Protein AF-A0A1Y2J671-F1 (afdb_monomer_lite)

Organism: Trametes coccinea (strain BRFM310) (NCBI:txid1353009)

Secondary structure (DSSP, 8-state):
------------------PPPHHHHHHHHHHHHHHHHHHHHHHHHHHHHHHHHHHHHHHHHHHHHHHHHHHHHHH---HHHHHHHHHHTTSS-HHHHHHHHHHHHHHHHHHHHHHHT-----

Sequence (122 aa):
MARSEGSRHRSHRYALEGRWTQEQLALVSVLIKEKKLLRQAVRRCEEAETRIEKIRNEPFARKRLGELTREIEREGMQPRHVRELREILEDFPEEEAAPLRRKLKAYETRRLLQLGWKRPCQ

pLDDT: mean 81.34, std 18.42, range [39.31, 96.19]

Radius of gyration: 31.56 Å; chains: 1; bounding box: 62×26×100 Å

Foldseek 3Di:
DDDDDDDDPVDPDDPPPPPDDPVRVVVVVVVVVVVVVVVVVVVVVVVVVLVVVLVVCLVVLVVVVVVLVVVCVVVNDDPVSLVSLVVSLVSDDCVVSVVVVVVSVVVVVVVVVVVVVPPPPD

Structure (mmCIF, N/CA/C/O backbone):
data_AF-A0A1Y2J671-F1
#
_entry.id   AF-A0A1Y2J671-F1
#
loop_
_atom_site.group_PDB
_atom_site.id
_atom_site.type_symbol
_atom_site.label_atom_id
_atom_site.label_alt_id
_atom_site.label_comp_id
_atom_site.label_asym_id
_atom_site.label_entity_id
_atom_site.label_seq_id
_atom_site.pdbx_PDB_ins_code
_atom_site.Cartn_x
_atom_site.Cartn_y
_atom_site.Cartn_z
_atom_site.occupancy
_atom_site.B_iso_or_equiv
_atom_site.auth_seq_id
_atom_site.auth_comp_id
_atom_site.auth_asym_id
_atom_site.auth_atom_id
_atom_site.pdbx_PDB_model_num
ATOM 1 N N . MET A 1 1 ? -27.714 -16.896 -75.888 1.00 40.44 1 MET A N 1
ATOM 2 C CA . MET A 1 1 ? -26.383 -17.474 -75.598 1.00 40.44 1 MET A CA 1
ATOM 3 C C . MET A 1 1 ? -25.789 -16.743 -74.405 1.00 40.44 1 MET A C 1
ATOM 5 O O . MET A 1 1 ? -25.961 -15.537 -74.306 1.00 40.44 1 MET A O 1
ATOM 9 N N . ALA A 1 2 ? -25.213 -17.497 -73.473 1.00 42.78 2 ALA A N 1
ATOM 10 C CA . ALA A 1 2 ? -24.761 -17.057 -72.156 1.00 42.78 2 ALA A CA 1
ATOM 11 C C . ALA A 1 2 ? -23.375 -16.387 -72.163 1.00 42.78 2 ALA A C 1
ATOM 13 O O . ALA A 1 2 ? -22.549 -16.752 -72.999 1.00 42.78 2 ALA A O 1
ATOM 14 N N . ARG A 1 3 ? -23.135 -15.517 -71.161 1.00 39.31 3 ARG A N 1
ATOM 15 C CA . ARG A 1 3 ? -21.952 -15.381 -70.258 1.00 39.31 3 ARG A CA 1
ATOM 16 C C . ARG A 1 3 ? -21.866 -13.923 -69.759 1.00 39.31 3 ARG A C 1
ATOM 18 O O . ARG A 1 3 ? -21.905 -13.010 -70.573 1.00 39.31 3 ARG A O 1
ATOM 25 N N . SER A 1 4 ? -22.046 -13.680 -68.45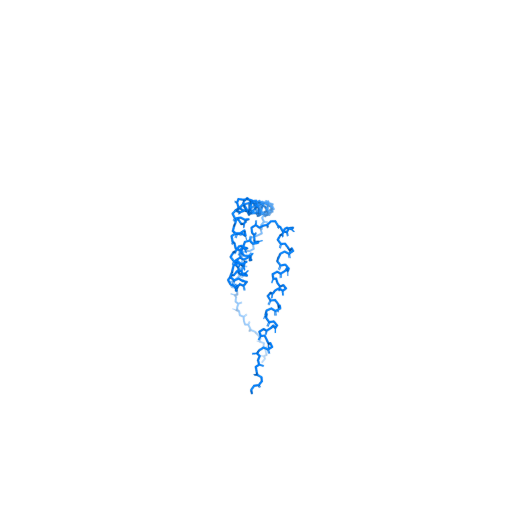1 1.00 41.06 4 SER A N 1
ATOM 26 C CA . SER A 1 4 ? -20.976 -13.582 -67.421 1.00 41.06 4 SER A CA 1
ATOM 27 C C . SER A 1 4 ? -20.026 -12.415 -67.725 1.00 41.06 4 SER A C 1
ATOM 29 O O . SER A 1 4 ? -19.541 -12.319 -68.839 1.00 41.06 4 SER A O 1
ATOM 31 N N . GLU A 1 5 ? -19.667 -11.472 -66.862 1.00 43.12 5 GLU A N 1
ATOM 32 C CA . GLU A 1 5 ? -19.616 -11.323 -65.406 1.00 43.12 5 GLU A CA 1
ATOM 33 C C . GLU A 1 5 ? -19.407 -9.805 -65.182 1.00 43.12 5 GLU A C 1
ATOM 35 O O . GLU A 1 5 ? -18.827 -9.112 -66.014 1.00 43.12 5 GLU A O 1
ATOM 40 N N . GLY A 1 6 ? -19.962 -9.184 -64.148 1.00 40.75 6 GLY A N 1
ATOM 41 C CA . GLY A 1 6 ? -19.327 -9.234 -62.838 1.00 40.75 6 GLY A CA 1
ATOM 42 C C . GLY A 1 6 ? -18.201 -8.198 -62.723 1.00 40.75 6 GLY A C 1
ATOM 43 O O . GLY A 1 6 ? -17.102 -8.388 -63.221 1.00 40.75 6 GLY A O 1
ATOM 44 N N . SER A 1 7 ? -18.508 -7.120 -61.999 1.00 50.03 7 SER A N 1
ATOM 45 C CA . SER A 1 7 ? -17.601 -6.390 -61.109 1.00 50.03 7 SER A CA 1
ATOM 46 C C . SER A 1 7 ? -16.227 -5.961 -61.647 1.00 50.03 7 SER A C 1
ATOM 48 O O . SER A 1 7 ? -15.258 -6.714 -61.675 1.00 50.03 7 SER A O 1
ATOM 50 N N . ARG A 1 8 ? -16.079 -4.654 -61.882 1.00 47.16 8 ARG A N 1
ATOM 51 C CA . ARG A 1 8 ? -14.790 -3.979 -61.685 1.00 47.16 8 ARG A CA 1
ATOM 52 C C . ARG A 1 8 ? -14.920 -2.969 -60.554 1.00 47.16 8 ARG A C 1
ATOM 54 O O . ARG A 1 8 ? -14.791 -1.767 -60.754 1.00 47.16 8 ARG A O 1
ATOM 61 N N . HIS A 1 9 ? -15.121 -3.493 -59.345 1.00 47.44 9 HIS A N 1
ATOM 62 C CA . HIS A 1 9 ? -14.475 -2.923 -58.165 1.00 47.44 9 HIS A CA 1
ATOM 63 C C . HIS A 1 9 ? -12.963 -2.952 -58.411 1.00 47.44 9 HIS A C 1
ATOM 65 O O . HIS A 1 9 ? -12.281 -3.918 -58.074 1.00 47.44 9 HIS A O 1
ATOM 71 N N . ARG A 1 10 ? -12.426 -1.920 -59.068 1.00 46.59 10 ARG A N 1
ATOM 72 C CA . ARG A 1 10 ? -10.980 -1.736 -59.116 1.00 46.59 10 ARG A CA 1
ATOM 73 C C . ARG A 1 10 ? -10.586 -1.003 -57.843 1.00 46.59 10 ARG A C 1
ATOM 75 O O . ARG A 1 10 ? -10.582 0.220 -57.769 1.00 46.59 10 ARG A O 1
ATOM 82 N N . SER A 1 11 ? -10.353 -1.815 -56.821 1.00 45.00 11 SER A N 1
ATOM 83 C CA . SER A 1 11 ? -9.775 -1.469 -55.533 1.00 45.00 11 SER A CA 1
ATOM 84 C C . SER A 1 11 ? -8.499 -0.644 -55.717 1.00 45.00 11 SER A C 1
ATOM 86 O O . SER A 1 11 ? -7.411 -1.188 -55.866 1.00 45.00 11 SER A O 1
ATOM 88 N N . HIS A 1 12 ? -8.610 0.682 -55.671 1.00 46.88 12 HIS A N 1
ATOM 89 C CA . HIS A 1 12 ? -7.481 1.551 -55.348 1.00 46.88 12 HIS A CA 1
ATOM 90 C C . HIS A 1 12 ? -7.245 1.491 -53.843 1.00 46.88 12 HIS A C 1
ATOM 92 O O . HIS A 1 12 ? -7.595 2.406 -53.102 1.00 46.88 12 HIS A O 1
ATOM 98 N N . ARG A 1 13 ? -6.702 0.374 -53.364 1.00 48.56 13 ARG A N 1
ATOM 99 C CA . ARG A 1 13 ? -6.275 0.251 -51.975 1.00 48.56 13 ARG A CA 1
ATOM 100 C C . ARG A 1 13 ? -4.981 -0.557 -51.913 1.00 48.56 13 ARG A C 1
ATOM 102 O O . ARG A 1 13 ? -4.989 -1.767 -52.083 1.00 48.56 13 ARG A O 1
ATOM 109 N N . TYR A 1 14 ? -3.912 0.190 -51.636 1.00 49.00 14 TYR A N 1
ATOM 110 C CA . TYR A 1 14 ? -2.610 -0.237 -51.116 1.00 49.00 14 TYR A CA 1
ATOM 111 C C . TYR A 1 14 ? -1.627 -0.876 -52.105 1.00 49.00 14 TYR A C 1
ATOM 113 O O . TYR A 1 14 ? -1.308 -2.053 -52.021 1.00 49.00 14 TYR A O 1
ATOM 121 N N . ALA A 1 15 ? -1.024 -0.039 -52.950 1.00 46.56 15 ALA A N 1
ATOM 122 C CA . ALA A 1 15 ? 0.355 -0.252 -53.388 1.00 46.56 15 ALA A CA 1
ATOM 123 C C . ALA A 1 15 ? 1.283 0.623 -52.526 1.00 46.56 15 ALA A C 1
ATOM 125 O O . ALA A 1 15 ? 1.789 1.650 -52.962 1.00 46.56 15 ALA A O 1
ATOM 126 N N . LEU A 1 16 ? 1.445 0.239 -51.261 1.00 50.06 16 LEU A N 1
ATOM 127 C CA . LEU A 1 16 ? 2.573 0.652 -50.423 1.00 50.06 16 LEU A CA 1
ATOM 128 C C . LEU A 1 16 ? 3.207 -0.622 -49.855 1.00 50.06 16 LEU A C 1
ATOM 130 O O . LEU A 1 16 ? 3.341 -0.793 -48.649 1.00 50.06 16 LEU A O 1
ATOM 134 N N . GLU A 1 17 ? 3.595 -1.541 -50.739 1.00 52.22 17 GLU A N 1
ATOM 135 C CA . GLU A 1 17 ? 4.575 -2.573 -50.399 1.00 52.22 17 GLU A CA 1
ATOM 136 C C . GLU A 1 17 ? 5.975 -1.944 -50.411 1.00 52.22 17 GLU A C 1
ATOM 138 O O . GLU A 1 17 ? 6.817 -2.220 -51.261 1.00 52.22 17 GLU A O 1
ATOM 143 N N . GLY A 1 18 ? 6.222 -1.043 -49.460 1.00 58.56 18 GLY A N 1
ATOM 144 C CA . GLY A 1 18 ? 7.578 -0.641 -49.114 1.00 58.56 18 GLY A CA 1
ATOM 145 C C . GLY A 1 18 ? 8.211 -1.780 -48.327 1.00 58.56 18 GLY A C 1
ATOM 146 O O . GLY A 1 18 ? 7.968 -1.901 -47.128 1.00 58.56 18 GLY A O 1
ATOM 147 N N . ARG A 1 19 ? 8.979 -2.652 -48.991 1.00 76.38 19 ARG A N 1
ATOM 148 C CA . ARG A 1 19 ? 9.801 -3.642 -48.283 1.00 76.38 19 ARG A CA 1
ATOM 149 C C . ARG A 1 19 ? 10.828 -2.891 -47.450 1.00 76.38 19 ARG A C 1
ATOM 151 O O . ARG A 1 19 ? 11.601 -2.100 -47.981 1.00 76.38 19 ARG A O 1
ATOM 158 N N . TRP A 1 20 ? 10.816 -3.141 -46.150 1.00 82.38 20 TRP A N 1
ATOM 159 C CA . TRP A 1 20 ? 11.794 -2.565 -45.242 1.00 82.38 20 TRP A CA 1
ATOM 160 C C . TRP A 1 20 ? 13.183 -3.116 -45.559 1.00 82.38 20 TRP A C 1
ATOM 162 O O . TRP A 1 20 ? 13.335 -4.315 -45.809 1.00 82.38 20 TRP A O 1
ATOM 172 N N . THR A 1 21 ? 14.196 -2.254 -45.540 1.00 88.00 21 THR A N 1
ATOM 173 C CA . THR A 1 21 ? 15.585 -2.692 -45.704 1.00 88.00 21 THR A CA 1
ATOM 174 C C . THR A 1 21 ? 16.057 -3.437 -44.455 1.00 88.00 21 THR A C 1
ATOM 176 O O . THR A 1 21 ? 15.528 -3.260 -43.354 1.00 88.00 21 THR A O 1
ATOM 179 N N . GLN A 1 22 ? 17.084 -4.275 -44.602 1.00 87.00 22 GLN A N 1
ATOM 180 C CA . GLN A 1 22 ? 17.671 -5.005 -43.476 1.00 87.00 22 GLN A CA 1
ATOM 181 C C . GLN A 1 22 ? 18.181 -4.058 -42.376 1.00 87.00 22 GLN A C 1
ATOM 183 O O . GLN A 1 22 ? 18.034 -4.352 -41.191 1.00 87.00 22 GLN A O 1
ATOM 188 N N . GLU A 1 23 ? 18.703 -2.891 -42.756 1.00 89.81 23 GLU A N 1
ATOM 189 C CA . GLU A 1 23 ? 19.136 -1.838 -41.831 1.00 89.81 23 GLU A CA 1
ATOM 190 C C . GLU A 1 23 ? 17.958 -1.231 -41.056 1.00 89.81 23 GLU A C 1
ATOM 192 O O . GLU A 1 23 ? 18.047 -1.051 -39.842 1.00 89.81 23 GLU A O 1
ATOM 197 N N . GLN A 1 24 ? 16.820 -0.986 -41.717 1.00 88.62 24 GLN A N 1
ATOM 198 C CA . GLN A 1 24 ? 15.602 -0.492 -41.062 1.00 88.62 24 GLN A CA 1
ATOM 199 C C . GLN A 1 24 ? 15.037 -1.514 -40.065 1.00 88.62 24 GLN A C 1
ATOM 201 O O . GLN A 1 24 ? 14.617 -1.148 -38.965 1.00 88.62 24 GLN A O 1
ATOM 206 N N . LEU A 1 25 ? 15.068 -2.804 -40.414 1.00 90.38 25 LEU A N 1
ATOM 207 C CA . LEU A 1 25 ? 14.662 -3.889 -39.514 1.00 90.38 25 LEU A CA 1
ATOM 208 C C . LEU A 1 25 ? 15.613 -4.028 -38.313 1.00 90.38 25 LEU A C 1
ATOM 210 O O . LEU A 1 25 ? 15.157 -4.233 -37.182 1.00 90.38 25 LEU A O 1
ATOM 214 N N . ALA A 1 26 ? 16.922 -3.883 -38.535 1.00 90.62 26 ALA A N 1
ATOM 215 C CA . ALA A 1 26 ? 17.923 -3.874 -37.470 1.00 90.62 26 ALA A CA 1
ATOM 216 C C . ALA A 1 26 ? 17.718 -2.687 -36.517 1.00 90.62 26 ALA A C 1
ATOM 218 O O . ALA A 1 26 ? 17.668 -2.882 -35.301 1.00 90.62 26 ALA A O 1
ATOM 219 N N . LEU A 1 27 ? 17.501 -1.484 -37.058 1.00 93.00 27 LEU A N 1
ATOM 220 C CA . LEU A 1 27 ? 17.228 -0.280 -36.276 1.00 93.00 27 LEU A CA 1
ATOM 221 C C . LEU A 1 27 ? 15.969 -0.441 -35.416 1.00 93.00 27 LEU A C 1
ATOM 223 O O . LEU A 1 27 ? 16.004 -0.197 -34.212 1.00 93.00 27 LEU A O 1
ATOM 227 N N . VAL A 1 28 ? 14.862 -0.918 -35.990 1.00 91.06 28 VAL A N 1
ATOM 228 C CA . VAL A 1 28 ? 13.626 -1.115 -35.216 1.00 91.06 28 VAL A CA 1
ATOM 229 C C . VAL A 1 28 ? 13.767 -2.203 -34.158 1.00 91.06 28 VAL A C 1
ATOM 231 O O . VAL A 1 28 ? 13.224 -2.062 -33.062 1.00 91.06 28 VAL A O 1
ATOM 234 N N . SER A 1 29 ? 14.562 -3.240 -34.413 1.00 92.38 29 SER A N 1
ATOM 235 C CA . SER A 1 29 ? 14.880 -4.244 -33.394 1.00 92.38 29 SER A CA 1
ATOM 236 C C . SER A 1 29 ? 15.635 -3.643 -32.202 1.00 92.38 29 SER A C 1
ATOM 238 O O . SER A 1 29 ? 15.352 -4.006 -31.057 1.00 92.38 29 SER A O 1
ATOM 240 N N . VAL A 1 30 ? 16.562 -2.709 -32.445 1.00 94.69 30 VAL A N 1
ATOM 241 C CA . VAL A 1 30 ? 17.255 -1.955 -31.384 1.00 94.69 30 VAL A CA 1
ATOM 242 C C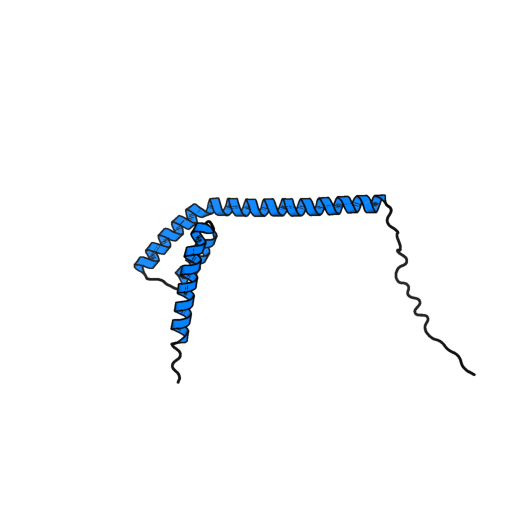 . VAL A 1 30 ? 16.266 -1.074 -30.620 1.00 94.69 30 VAL A C 1
ATOM 244 O O . VAL A 1 30 ? 16.165 -1.200 -29.399 1.00 94.69 30 VAL A O 1
ATOM 247 N N . LEU A 1 31 ? 15.447 -0.287 -31.323 1.00 94.19 31 LEU A N 1
ATOM 248 C CA . LEU A 1 31 ? 14.455 0.601 -30.703 1.00 94.19 31 LEU A CA 1
ATOM 249 C C . LEU A 1 31 ? 13.438 -0.159 -29.833 1.00 94.19 31 LEU A C 1
ATOM 251 O O . LEU A 1 31 ? 13.053 0.305 -28.759 1.00 94.19 31 LEU A O 1
ATOM 255 N N . ILE A 1 32 ? 13.013 -1.358 -30.247 1.00 94.69 32 ILE A N 1
ATOM 256 C CA . ILE A 1 32 ? 12.121 -2.212 -29.445 1.00 94.69 32 ILE A CA 1
ATOM 257 C C . ILE A 1 32 ? 12.811 -2.675 -28.154 1.00 94.69 32 ILE A C 1
ATOM 259 O O . ILE A 1 32 ? 12.184 -2.670 -27.087 1.00 94.69 32 ILE A O 1
ATOM 263 N N . LYS A 1 33 ? 14.090 -3.067 -28.227 1.00 95.12 33 LYS A N 1
ATOM 264 C CA . LYS A 1 33 ? 14.873 -3.472 -27.049 1.00 95.12 33 LYS A CA 1
ATOM 265 C C . LYS A 1 33 ? 15.041 -2.305 -26.078 1.00 95.12 33 LYS A C 1
ATOM 267 O O . LYS A 1 33 ? 14.747 -2.467 -24.895 1.00 95.12 33 LYS A O 1
ATOM 272 N N . GLU A 1 34 ? 15.421 -1.132 -26.572 1.00 95.88 34 GLU A N 1
ATOM 273 C CA . GLU A 1 34 ? 15.571 0.079 -25.759 1.00 95.88 34 GLU A CA 1
ATOM 274 C C . GLU A 1 34 ? 14.253 0.489 -25.101 1.00 95.88 34 GLU A C 1
ATOM 276 O O . GLU A 1 34 ? 14.209 0.717 -23.894 1.00 95.88 34 GLU A O 1
ATOM 281 N N . LYS A 1 35 ? 13.137 0.463 -25.840 1.00 95.25 35 LYS A N 1
ATOM 282 C CA . LYS A 1 35 ? 11.801 0.721 -25.281 1.00 95.25 35 LYS A CA 1
ATOM 283 C C . LYS A 1 35 ? 11.450 -0.236 -24.140 1.00 95.25 35 LYS A C 1
ATOM 285 O O . LYS A 1 35 ? 10.835 0.175 -23.155 1.00 95.25 35 LYS A O 1
ATOM 290 N N . LYS A 1 36 ? 11.817 -1.517 -24.251 1.00 95.75 36 LYS A N 1
ATOM 291 C CA . LYS A 1 36 ? 11.607 -2.501 -23.177 1.00 95.75 36 LYS A CA 1
ATOM 292 C C . LYS A 1 36 ? 12.470 -2.183 -21.953 1.00 95.75 36 LYS A C 1
ATOM 294 O O . LYS A 1 36 ? 11.954 -2.231 -20.838 1.00 95.75 36 LYS A O 1
ATOM 299 N N . LEU A 1 37 ? 13.738 -1.830 -22.158 1.00 95.06 37 LEU A N 1
ATOM 300 C CA . LEU A 1 37 ? 14.648 -1.441 -21.078 1.00 95.06 37 LEU A CA 1
ATOM 301 C C . LEU A 1 37 ? 14.166 -0.177 -20.360 1.00 95.06 37 LEU A C 1
ATOM 303 O O . LEU A 1 37 ? 14.137 -0.153 -19.132 1.00 95.06 37 LEU A O 1
ATOM 307 N N . LEU A 1 38 ? 13.703 0.828 -21.107 1.00 96.19 38 LEU A N 1
ATOM 308 C CA . LEU A 1 38 ? 13.128 2.053 -20.552 1.00 96.19 38 LEU A CA 1
ATOM 309 C C . LEU A 1 38 ? 11.887 1.761 -19.707 1.00 96.19 38 LEU A C 1
ATOM 311 O O . LEU A 1 38 ? 11.801 2.224 -18.576 1.00 96.19 38 LEU A O 1
ATOM 315 N N . ARG A 1 39 ? 10.963 0.917 -20.187 1.00 96.00 39 ARG A N 1
ATOM 316 C CA . ARG A 1 39 ? 9.794 0.496 -19.389 1.00 96.00 39 ARG A CA 1
ATOM 317 C C . ARG A 1 39 ? 10.193 -0.193 -18.083 1.00 96.00 39 ARG A C 1
ATOM 319 O O . ARG A 1 39 ? 9.571 0.037 -17.053 1.00 96.00 39 ARG A O 1
ATOM 326 N N . GLN A 1 40 ? 11.227 -1.033 -18.112 1.00 96.19 40 GLN A N 1
ATOM 327 C CA . GLN A 1 40 ? 11.749 -1.678 -16.904 1.00 96.19 40 GLN A CA 1
ATOM 328 C C . GLN A 1 40 ? 12.468 -0.695 -15.973 1.00 96.19 40 GLN A C 1
ATOM 330 O O . GLN A 1 40 ? 12.465 -0.894 -14.763 1.00 96.19 40 GLN A O 1
ATOM 335 N N . ALA A 1 41 ? 13.123 0.336 -16.510 1.00 93.50 41 ALA A N 1
ATOM 336 C CA . ALA A 1 41 ? 13.717 1.401 -15.710 1.00 93.50 41 ALA A CA 1
ATOM 337 C C . ALA A 1 41 ? 12.634 2.229 -15.004 1.00 93.50 41 ALA A C 1
ATOM 339 O O . ALA A 1 41 ? 12.705 2.364 -13.789 1.00 93.50 41 ALA A O 1
ATOM 340 N N . VAL A 1 42 ? 11.595 2.660 -15.729 1.00 95.50 42 VAL A N 1
ATOM 341 C CA . VAL A 1 42 ? 10.445 3.390 -15.163 1.00 95.50 42 VAL A CA 1
ATOM 342 C C . VAL A 1 42 ? 9.808 2.598 -14.028 1.00 95.50 42 VAL A C 1
ATOM 344 O O . VAL A 1 42 ? 9.718 3.101 -12.917 1.00 95.50 42 VAL A O 1
ATOM 347 N N . ARG A 1 43 ? 9.492 1.319 -14.262 1.00 95.94 43 ARG A N 1
ATOM 348 C CA . ARG A 1 43 ? 8.911 0.459 -13.224 1.00 95.94 43 ARG A CA 1
ATOM 349 C C . ARG A 1 43 ? 9.786 0.374 -11.966 1.00 95.94 43 ARG A C 1
ATOM 351 O O . ARG A 1 43 ? 9.268 0.402 -10.858 1.00 95.94 43 ARG A O 1
ATOM 358 N N . ARG A 1 44 ? 11.112 0.273 -12.119 1.00 95.25 44 ARG A N 1
ATOM 359 C CA . ARG A 1 44 ? 12.043 0.246 -10.975 1.00 95.25 44 ARG A CA 1
ATOM 360 C C . ARG A 1 44 ? 12.061 1.571 -10.214 1.00 95.25 44 ARG A C 1
ATOM 362 O O . ARG A 1 44 ? 12.173 1.545 -8.993 1.00 95.25 44 ARG A O 1
ATOM 369 N N . CYS A 1 45 ? 11.959 2.700 -10.912 1.00 94.75 45 CYS A N 1
ATOM 370 C CA . CYS A 1 45 ? 11.855 4.019 -10.290 1.00 94.75 45 CYS A CA 1
ATOM 371 C C . CYS A 1 45 ? 10.535 4.171 -9.524 1.00 94.75 45 CYS A C 1
ATOM 373 O O . CYS A 1 45 ? 10.578 4.504 -8.348 1.00 94.75 45 CYS A O 1
ATOM 375 N N . GLU A 1 46 ? 9.397 3.825 -10.131 1.00 94.81 46 GLU A N 1
ATOM 376 C CA . GLU A 1 46 ? 8.075 3.862 -9.480 1.00 94.81 46 GLU A CA 1
ATOM 377 C C . GLU A 1 46 ? 8.030 2.965 -8.226 1.00 94.81 46 GLU A C 1
ATOM 379 O O . GLU A 1 46 ? 7.537 3.360 -7.167 1.00 94.81 46 GLU A O 1
ATOM 384 N N . GLU A 1 47 ? 8.596 1.754 -8.311 1.00 93.56 47 GLU A N 1
ATOM 385 C CA . GLU A 1 47 ? 8.717 0.843 -7.166 1.00 93.56 47 GLU A CA 1
ATOM 386 C C . GLU A 1 47 ? 9.629 1.420 -6.067 1.00 93.56 47 GLU A C 1
ATOM 388 O O . GLU A 1 47 ? 9.347 1.243 -4.880 1.00 93.56 47 GLU A O 1
ATOM 393 N N . ALA A 1 48 ? 10.712 2.113 -6.432 1.00 92.44 48 ALA A N 1
ATOM 394 C CA . ALA A 1 48 ? 11.605 2.766 -5.477 1.00 92.44 48 ALA A CA 1
ATOM 395 C C . ALA A 1 48 ? 10.939 3.971 -4.797 1.00 92.44 48 ALA A C 1
ATOM 397 O O . ALA A 1 48 ? 11.035 4.103 -3.578 1.00 92.44 48 ALA A O 1
ATOM 398 N N . GLU A 1 49 ? 10.221 4.802 -5.553 1.00 92.12 49 GLU A N 1
ATOM 399 C CA . GLU A 1 49 ? 9.440 5.929 -5.034 1.00 92.12 49 GLU A CA 1
ATOM 400 C C . GLU A 1 49 ? 8.383 5.449 -4.040 1.00 92.12 49 GLU A C 1
ATOM 402 O O . GLU A 1 49 ? 8.341 5.935 -2.911 1.00 92.12 49 GLU A O 1
ATOM 407 N N . THR A 1 50 ? 7.629 4.406 -4.400 1.00 88.38 50 THR A N 1
ATOM 408 C CA . THR A 1 50 ? 6.630 3.792 -3.511 1.00 88.38 50 THR A CA 1
ATOM 409 C C . THR A 1 50 ? 7.264 3.301 -2.204 1.00 88.38 50 THR A C 1
ATOM 411 O O . THR A 1 50 ? 6.692 3.451 -1.125 1.00 88.38 50 THR A O 1
ATOM 414 N N . ARG A 1 51 ? 8.465 2.706 -2.262 1.00 86.94 51 ARG A N 1
ATOM 415 C CA . ARG A 1 51 ? 9.183 2.255 -1.055 1.00 86.94 51 ARG A CA 1
ATOM 416 C C . ARG A 1 51 ? 9.630 3.425 -0.184 1.00 86.94 51 ARG A C 1
ATOM 418 O O . ARG A 1 51 ? 9.483 3.353 1.032 1.00 86.94 51 ARG A O 1
ATOM 425 N N . ILE A 1 52 ? 10.173 4.479 -0.790 1.00 89.94 52 ILE A N 1
ATOM 426 C CA . ILE A 1 52 ? 10.612 5.681 -0.072 1.00 89.94 52 ILE A CA 1
ATOM 427 C C . ILE A 1 52 ? 9.420 6.355 0.609 1.00 89.94 52 ILE A C 1
ATOM 429 O O . ILE A 1 52 ? 9.521 6.744 1.772 1.00 89.94 52 ILE A O 1
ATOM 433 N N . GLU A 1 53 ? 8.289 6.457 -0.088 1.00 88.12 53 GLU A N 1
ATOM 434 C CA . GLU A 1 53 ? 7.055 7.018 0.455 1.00 88.12 53 GLU A CA 1
ATOM 435 C C . GLU A 1 53 ? 6.571 6.234 1.679 1.00 88.12 53 GLU A C 1
ATOM 437 O O . GLU A 1 53 ? 6.327 6.833 2.726 1.00 88.12 53 GLU A O 1
ATOM 442 N N . LYS A 1 54 ? 6.549 4.897 1.608 1.00 85.50 54 LYS A N 1
ATOM 443 C CA . LYS A 1 54 ? 6.196 4.051 2.758 1.00 85.50 54 LYS A CA 1
ATOM 444 C C . LYS A 1 54 ? 7.127 4.254 3.949 1.00 85.50 54 LYS A C 1
ATOM 446 O O . LYS A 1 54 ? 6.647 4.490 5.050 1.00 85.50 54 LYS A O 1
ATOM 451 N N . ILE A 1 55 ? 8.446 4.244 3.735 1.00 86.88 55 ILE A N 1
ATOM 452 C CA . ILE A 1 55 ? 9.433 4.474 4.809 1.00 86.88 55 ILE A CA 1
ATOM 453 C C . ILE A 1 55 ? 9.218 5.843 5.465 1.00 86.88 55 ILE A C 1
ATOM 455 O O . ILE A 1 55 ? 9.311 5.982 6.684 1.00 86.88 55 ILE A O 1
ATOM 459 N N . ARG A 1 56 ? 8.917 6.866 4.661 1.00 89.88 56 ARG A N 1
ATOM 460 C CA . ARG A 1 56 ? 8.645 8.217 5.156 1.00 89.88 56 ARG A CA 1
ATOM 461 C C . ARG A 1 56 ? 7.342 8.288 5.956 1.00 89.88 56 ARG A C 1
ATOM 463 O O . ARG A 1 56 ? 7.292 9.014 6.949 1.00 89.88 56 ARG A O 1
ATOM 470 N N . ASN A 1 57 ? 6.304 7.577 5.525 1.00 90.12 57 ASN A N 1
ATOM 471 C CA . ASN A 1 57 ? 4.972 7.634 6.127 1.00 90.12 57 ASN A CA 1
ATOM 472 C C . ASN A 1 57 ? 4.816 6.706 7.338 1.00 90.12 57 ASN A C 1
ATOM 474 O O . ASN A 1 57 ? 4.010 6.999 8.221 1.00 90.12 57 ASN A O 1
ATOM 478 N N . GLU A 1 58 ? 5.610 5.639 7.437 1.00 90.06 58 GLU A N 1
ATOM 479 C CA . GLU A 1 58 ? 5.504 4.631 8.496 1.00 90.06 58 GLU A CA 1
ATOM 480 C C . GLU A 1 58 ? 5.500 5.226 9.925 1.00 90.06 58 GLU A C 1
ATOM 482 O O . GLU A 1 58 ? 4.615 4.867 10.709 1.00 90.06 58 GLU A O 1
ATOM 487 N N . PRO A 1 59 ? 6.376 6.184 10.306 1.00 91.88 59 PRO A N 1
ATOM 488 C CA . PRO A 1 59 ? 6.329 6.788 11.641 1.00 91.88 59 PRO A C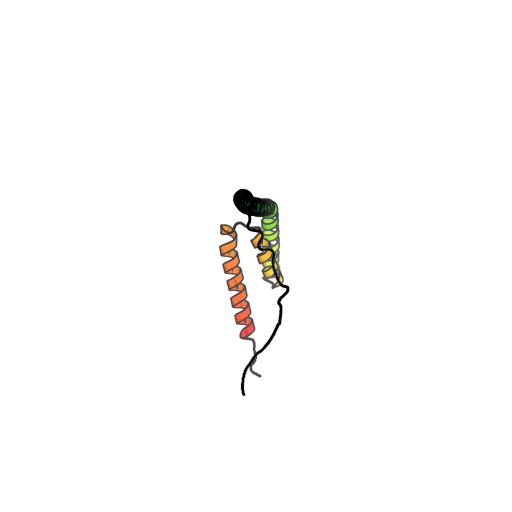A 1
ATOM 489 C C . PRO A 1 59 ? 5.008 7.515 11.926 1.00 91.88 59 PRO A C 1
ATOM 491 O O . PRO A 1 59 ? 4.478 7.452 13.039 1.00 91.88 59 PRO A O 1
ATOM 494 N N . PHE A 1 60 ? 4.448 8.184 10.915 1.00 92.75 60 PHE A N 1
ATOM 495 C CA . PHE A 1 60 ? 3.160 8.864 11.025 1.00 92.75 60 PHE A CA 1
ATOM 496 C C . PHE A 1 60 ? 2.015 7.859 11.121 1.00 92.75 60 PHE A C 1
ATOM 498 O O . PHE A 1 60 ? 1.125 8.034 11.952 1.00 92.75 60 PHE A O 1
ATOM 505 N N . ALA A 1 61 ? 2.065 6.778 10.343 1.00 91.94 61 ALA A N 1
ATOM 506 C CA . ALA A 1 61 ? 1.096 5.694 10.404 1.00 91.94 61 ALA A CA 1
ATOM 507 C C . ALA A 1 61 ? 1.092 5.019 11.787 1.00 91.94 61 ALA A C 1
ATOM 509 O O . ALA A 1 61 ? 0.027 4.811 12.367 1.00 91.94 61 ALA A O 1
ATOM 510 N N . ARG A 1 62 ? 2.269 4.771 12.382 1.00 92.62 62 ARG A N 1
ATOM 511 C CA . ARG A 1 62 ? 2.395 4.251 13.757 1.00 92.62 62 ARG A CA 1
ATOM 512 C C . ARG A 1 62 ? 1.800 5.207 14.793 1.00 92.62 62 ARG A C 1
ATOM 514 O O . ARG A 1 62 ? 1.079 4.762 15.686 1.00 92.62 62 ARG A O 1
ATOM 521 N N . LYS A 1 63 ? 2.046 6.516 14.665 1.00 94.19 63 LYS A N 1
ATOM 522 C CA . LYS A 1 63 ? 1.446 7.529 15.548 1.00 94.19 63 LYS A CA 1
ATO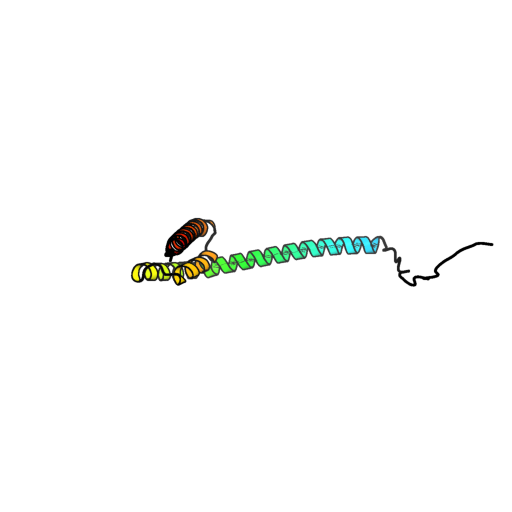M 523 C C . LYS A 1 63 ? -0.083 7.541 15.435 1.00 94.19 63 LYS A C 1
ATOM 525 O O . LYS A 1 63 ? -0.761 7.431 16.455 1.00 94.19 63 LYS A O 1
ATOM 530 N N . ARG A 1 64 ? -0.611 7.598 14.207 1.00 95.12 64 ARG A N 1
ATOM 531 C CA . ARG A 1 64 ? -2.056 7.555 13.926 1.00 95.12 64 ARG A CA 1
ATOM 532 C C . ARG A 1 64 ? -2.702 6.280 14.459 1.00 95.12 64 ARG A C 1
ATOM 534 O O . ARG A 1 64 ? -3.770 6.343 15.054 1.00 95.12 64 ARG A O 1
ATOM 541 N N . LEU A 1 65 ? -2.039 5.129 14.316 1.00 94.50 65 LEU A N 1
ATOM 542 C CA . LEU A 1 65 ? -2.521 3.862 14.870 1.00 94.50 65 LEU A CA 1
ATOM 543 C C . LEU A 1 65 ? -2.664 3.931 16.395 1.00 94.50 65 LEU A C 1
ATOM 545 O O . LEU A 1 65 ? -3.657 3.454 16.943 1.00 94.50 65 LEU A O 1
ATOM 549 N N . GLY A 1 66 ? -1.685 4.528 17.081 1.00 93.88 66 GLY A N 1
ATOM 550 C CA . GLY A 1 66 ? -1.728 4.715 18.530 1.00 93.88 66 GLY A CA 1
ATOM 551 C C . GLY A 1 66 ? -2.869 5.631 18.977 1.00 93.88 66 GLY A C 1
ATOM 552 O O . GLY A 1 66 ? -3.565 5.318 19.942 1.00 93.88 66 GLY A O 1
ATOM 553 N N . GLU A 1 67 ? -3.093 6.734 18.264 1.00 95.31 67 GLU A N 1
ATOM 554 C CA . GLU A 1 67 ? -4.206 7.662 18.516 1.00 95.31 67 GLU A CA 1
ATOM 555 C C . GLU A 1 67 ? -5.561 6.978 18.303 1.00 95.31 67 GLU A C 1
ATOM 557 O O . GLU A 1 67 ? -6.401 6.981 19.205 1.00 95.31 67 GLU A O 1
ATOM 562 N N . LEU A 1 68 ? -5.725 6.292 17.171 1.00 94.81 68 LEU A N 1
ATOM 563 C CA . LEU A 1 68 ? -6.948 5.572 16.832 1.00 94.81 68 LEU A CA 1
ATOM 564 C C . LEU A 1 68 ? -7.246 4.433 17.815 1.00 94.81 68 LEU A C 1
ATOM 566 O O . LEU A 1 68 ? -8.398 4.198 18.167 1.00 94.81 68 LEU A O 1
ATOM 570 N N . THR A 1 69 ? -6.216 3.737 18.305 1.00 93.00 69 THR A N 1
ATOM 571 C CA . THR A 1 69 ? -6.391 2.681 19.316 1.00 93.00 69 THR A CA 1
ATOM 572 C C . THR A 1 69 ? -6.954 3.255 20.615 1.00 93.00 69 THR A C 1
ATOM 574 O O . THR A 1 69 ? -7.909 2.704 21.156 1.00 93.00 69 THR A O 1
ATOM 577 N N . ARG A 1 70 ? -6.439 4.403 21.077 1.00 95.69 70 ARG A N 1
ATOM 578 C CA . ARG A 1 70 ? -6.962 5.090 22.272 1.00 95.69 70 ARG A CA 1
ATOM 579 C C . ARG A 1 70 ? -8.396 5.581 22.077 1.00 95.69 70 ARG A C 1
ATOM 581 O O . ARG A 1 70 ? -9.188 5.547 23.015 1.00 95.69 70 ARG A O 1
ATOM 588 N N . GLU A 1 71 ? -8.740 6.049 20.880 1.00 95.06 71 GLU A N 1
ATOM 589 C CA . GLU A 1 71 ? -10.116 6.435 20.547 1.00 95.06 71 GLU A CA 1
ATOM 590 C C . GLU A 1 71 ? -11.058 5.226 20.600 1.00 95.06 71 GLU A C 1
ATOM 592 O O . GLU A 1 71 ? -12.104 5.289 21.243 1.00 95.06 71 GLU A O 1
ATOM 597 N N . ILE A 1 72 ? -10.653 4.092 20.018 1.00 93.19 72 ILE A N 1
ATOM 598 C CA . ILE A 1 72 ? -11.410 2.833 20.077 1.00 93.19 72 ILE A CA 1
ATOM 599 C C . ILE A 1 72 ? -11.580 2.353 21.523 1.00 93.19 72 ILE A C 1
ATOM 601 O O . ILE A 1 72 ? -12.658 1.882 21.880 1.00 93.19 72 ILE A O 1
ATOM 605 N N . GLU A 1 73 ? -10.552 2.466 22.363 1.00 93.25 73 GLU A N 1
ATOM 606 C CA . GLU A 1 73 ? -10.636 2.101 23.783 1.00 93.25 73 GLU A CA 1
ATOM 607 C C . GLU A 1 73 ? -11.644 2.970 24.547 1.00 93.25 73 GLU A C 1
ATOM 609 O O . GLU A 1 73 ? -12.330 2.473 25.440 1.00 93.25 73 GLU A O 1
ATOM 614 N N . ARG A 1 74 ? -11.770 4.252 24.185 1.00 94.12 74 ARG A N 1
ATOM 615 C CA . ARG A 1 74 ? -12.686 5.200 24.835 1.00 94.12 74 ARG A CA 1
ATOM 616 C C . ARG A 1 74 ? -14.124 5.111 24.331 1.00 94.12 74 ARG A C 1
ATOM 618 O O . ARG A 1 74 ? -15.053 5.180 25.128 1.00 94.12 74 ARG A O 1
ATOM 625 N N . GLU A 1 75 ? -14.308 5.021 23.019 1.00 93.12 75 GLU A N 1
ATOM 626 C CA . GLU A 1 75 ? -15.611 5.174 22.350 1.00 93.12 75 GLU A CA 1
ATOM 627 C C . GLU A 1 75 ? -16.166 3.848 21.809 1.00 93.12 75 GLU A C 1
ATOM 629 O O . GLU A 1 75 ? -17.282 3.779 21.281 1.00 93.12 75 GLU A O 1
ATOM 634 N N . GLY A 1 76 ? -15.381 2.779 21.926 1.00 88.56 76 GLY A N 1
ATOM 635 C CA . GLY A 1 76 ? -15.643 1.517 21.262 1.00 88.56 76 GLY A CA 1
ATOM 636 C C . GLY A 1 76 ? -15.326 1.558 19.765 1.00 88.56 76 GLY A C 1
ATOM 637 O O . GLY A 1 76 ? -15.072 2.590 19.140 1.00 88.56 76 GLY A O 1
ATOM 638 N N . MET A 1 77 ? -15.349 0.377 19.151 1.00 88.00 77 MET A N 1
ATOM 639 C CA . MET A 1 77 ? -15.083 0.231 17.723 1.00 88.00 77 MET A CA 1
ATOM 640 C C . MET A 1 77 ? -16.263 0.745 16.888 1.00 88.00 77 MET A C 1
ATOM 642 O O . MET A 1 77 ? -17.348 0.163 16.917 1.00 88.00 77 MET A O 1
ATOM 646 N N . GLN A 1 78 ? -16.028 1.791 16.093 1.00 87.19 78 GLN A N 1
ATOM 647 C CA . GLN A 1 78 ? -17.004 2.396 15.191 1.00 87.19 78 GLN A CA 1
ATOM 648 C C . GLN A 1 78 ? -16.666 2.088 13.722 1.00 87.19 78 GLN A C 1
ATOM 650 O O . GLN A 1 78 ? -15.519 1.778 13.389 1.00 87.19 78 GLN A O 1
ATOM 655 N N . PRO A 1 79 ? -17.630 2.214 12.792 1.00 85.44 79 PRO A N 1
ATOM 656 C CA . PRO A 1 79 ? -17.393 1.948 11.371 1.00 85.44 79 PRO A CA 1
ATOM 657 C C . PRO A 1 79 ? -16.307 2.839 10.754 1.00 85.44 79 PRO A C 1
ATOM 659 O O . PRO A 1 79 ? -15.574 2.381 9.880 1.00 85.44 79 PRO A O 1
ATOM 662 N N . ARG A 1 80 ? -16.174 4.086 11.232 1.00 88.94 80 ARG A N 1
ATOM 663 C CA . ARG A 1 80 ? -15.121 5.015 10.791 1.00 88.94 80 ARG A CA 1
ATOM 664 C C . ARG A 1 80 ? -13.718 4.497 11.127 1.00 88.94 80 ARG A C 1
ATOM 666 O O . ARG A 1 80 ? -12.842 4.544 10.272 1.00 88.94 80 ARG A O 1
ATOM 673 N N . HIS A 1 81 ? -13.550 3.883 12.302 1.00 91.50 81 HIS A N 1
ATOM 674 C CA . HIS A 1 81 ? -12.270 3.333 12.750 1.00 91.50 81 HIS A CA 1
ATOM 675 C C . HIS A 1 81 ? -11.820 2.159 11.874 1.00 91.50 81 HIS A C 1
ATOM 677 O O . HIS A 1 81 ? -10.634 1.980 11.641 1.00 91.50 81 HIS A O 1
ATOM 683 N N . VAL A 1 82 ? -12.756 1.368 11.334 1.00 89.94 82 VAL A N 1
ATOM 684 C CA . VAL A 1 82 ? -12.426 0.276 10.400 1.00 89.94 82 VAL A CA 1
ATOM 685 C C . VAL A 1 82 ? -11.812 0.821 9.116 1.00 89.94 82 VAL A C 1
ATOM 687 O O . VAL A 1 82 ? -10.814 0.286 8.638 1.00 89.94 82 VAL A O 1
ATOM 690 N N . ARG A 1 83 ? -12.411 1.875 8.550 1.00 89.88 83 ARG A N 1
ATOM 691 C CA . ARG A 1 83 ? -11.887 2.520 7.345 1.00 89.88 83 ARG A CA 1
ATOM 692 C C . ARG A 1 83 ? -10.501 3.096 7.612 1.00 89.88 83 ARG A C 1
ATOM 694 O O . ARG A 1 83 ? -9.582 2.824 6.850 1.00 89.88 83 ARG A O 1
ATOM 701 N N . GLU A 1 84 ? -10.351 3.811 8.717 1.00 92.94 84 GLU A N 1
ATOM 702 C CA . GLU A 1 84 ? -9.083 4.441 9.061 1.00 92.94 84 GLU A CA 1
ATOM 703 C C . GLU A 1 84 ? -7.974 3.419 9.354 1.00 92.94 84 GLU A C 1
ATOM 705 O O . GLU A 1 84 ? -6.853 3.579 8.881 1.00 92.94 84 GLU A O 1
ATOM 710 N N . LEU A 1 85 ? -8.290 2.306 10.026 1.00 93.50 85 LEU A N 1
ATOM 711 C CA . LEU A 1 85 ? -7.345 1.200 10.200 1.00 93.50 85 LEU A CA 1
ATOM 712 C C . LEU A 1 85 ? -6.883 0.619 8.860 1.00 93.50 85 LEU A C 1
ATOM 714 O O . LEU A 1 85 ? -5.725 0.234 8.749 1.00 93.50 85 LEU A O 1
ATOM 718 N N . ARG A 1 86 ? -7.742 0.539 7.834 1.00 91.81 86 ARG A N 1
ATOM 719 C CA . ARG A 1 86 ? -7.308 0.065 6.507 1.00 91.81 86 ARG A CA 1
ATOM 720 C C . ARG A 1 86 ? -6.301 1.014 5.878 1.00 91.81 86 ARG A C 1
ATOM 722 O O . ARG A 1 86 ? -5.271 0.538 5.420 1.00 91.81 86 ARG A O 1
ATOM 729 N N . GLU A 1 87 ? -6.609 2.308 5.894 1.00 92.06 87 GLU A N 1
ATOM 730 C CA . GLU A 1 87 ? -5.751 3.355 5.336 1.00 92.06 87 GLU A CA 1
ATOM 731 C C . GLU A 1 87 ? -4.390 3.365 6.049 1.00 92.06 87 GLU A C 1
ATOM 733 O O . GLU A 1 87 ? -3.355 3.285 5.402 1.00 92.06 87 GLU A O 1
ATOM 738 N N . ILE A 1 88 ? -4.373 3.327 7.387 1.00 93.50 88 ILE A N 1
ATOM 739 C CA . ILE A 1 88 ? -3.129 3.270 8.172 1.00 93.50 88 ILE A CA 1
ATOM 740 C C . ILE A 1 88 ? -2.297 2.026 7.828 1.00 93.50 88 ILE A C 1
ATOM 742 O O . ILE A 1 88 ? -1.079 2.111 7.709 1.00 93.50 88 ILE A O 1
ATOM 746 N N . LEU A 1 89 ? -2.929 0.860 7.656 1.00 92.62 89 LEU A N 1
ATOM 747 C CA . LEU A 1 89 ? -2.225 -0.393 7.364 1.00 92.62 89 LEU A CA 1
ATOM 748 C C . LEU A 1 89 ? -1.656 -0.471 5.935 1.00 92.62 89 LEU A C 1
ATOM 750 O O . LEU A 1 89 ? -1.011 -1.469 5.610 1.00 92.62 89 LEU A O 1
ATOM 754 N N . GLU A 1 90 ? -1.910 0.498 5.051 1.00 90.75 90 GLU A N 1
ATOM 755 C CA . GLU A 1 90 ? -1.272 0.583 3.721 1.00 90.75 90 GLU A CA 1
ATOM 756 C C . GLU A 1 90 ? 0.176 1.075 3.791 1.00 90.75 90 GLU A C 1
ATOM 758 O O . GLU A 1 90 ? 1.008 0.652 2.978 1.00 90.75 90 GLU A O 1
ATOM 763 N N . ASP A 1 91 ? 0.479 1.869 4.817 1.00 90.06 91 ASP A N 1
ATOM 764 C CA . ASP A 1 91 ? 1.803 2.433 5.073 1.00 90.06 91 ASP A CA 1
ATOM 765 C C . ASP A 1 91 ? 2.724 1.486 5.865 1.00 90.06 91 ASP A C 1
ATOM 767 O O . ASP A 1 91 ? 3.913 1.758 6.008 1.00 90.06 91 ASP A O 1
ATOM 771 N N . PHE A 1 92 ? 2.203 0.365 6.377 1.00 87.75 92 PHE A N 1
ATOM 772 C CA . PHE A 1 92 ? 2.988 -0.616 7.136 1.00 87.75 92 PHE A CA 1
ATOM 773 C C . PHE A 1 92 ? 3.657 -1.664 6.227 1.00 87.75 92 PHE A C 1
ATOM 775 O O . PHE A 1 92 ? 3.125 -1.995 5.158 1.00 87.75 92 PHE A O 1
ATOM 782 N N . PRO A 1 93 ? 4.779 -2.264 6.674 1.00 87.12 93 PRO A N 1
ATOM 783 C CA . PRO A 1 93 ? 5.313 -3.490 6.085 1.00 87.12 93 PRO A CA 1
ATOM 784 C C . PRO A 1 93 ? 4.263 -4.613 6.061 1.00 87.12 93 PRO A C 1
ATOM 786 O O . PRO A 1 93 ? 3.468 -4.755 6.996 1.00 87.12 93 PRO A O 1
ATOM 789 N N . GLU A 1 94 ? 4.258 -5.434 5.006 1.00 87.56 94 GLU A N 1
ATOM 790 C CA . GLU A 1 94 ? 3.243 -6.483 4.806 1.00 87.56 94 GLU A CA 1
ATOM 791 C C . GLU A 1 94 ? 3.263 -7.520 5.939 1.00 87.56 94 GLU A C 1
ATOM 793 O O . GLU A 1 94 ? 2.217 -8.008 6.363 1.00 87.56 94 GLU A O 1
ATOM 798 N N . GLU A 1 95 ? 4.441 -7.814 6.484 1.00 89.69 95 GLU A N 1
ATOM 799 C CA . GLU A 1 95 ? 4.648 -8.753 7.584 1.00 89.69 95 GLU A CA 1
ATOM 800 C C . GLU A 1 95 ? 3.916 -8.310 8.861 1.00 89.69 95 GLU A C 1
ATOM 802 O O . GLU A 1 95 ? 3.319 -9.135 9.559 1.00 89.69 95 GLU A O 1
ATOM 807 N N . GLU A 1 96 ? 3.910 -7.003 9.139 1.00 86.56 96 GLU A N 1
ATOM 808 C CA . GLU A 1 96 ? 3.201 -6.406 10.276 1.00 86.56 96 GLU A CA 1
ATOM 809 C C . GLU A 1 96 ? 1.707 -6.208 9.971 1.00 86.56 96 GLU A C 1
ATOM 811 O O . GLU A 1 96 ? 0.845 -6.449 10.824 1.00 86.56 96 GLU A O 1
ATOM 816 N N . ALA A 1 97 ? 1.378 -5.794 8.745 1.00 89.81 97 ALA A N 1
ATOM 817 C CA . ALA A 1 97 ? 0.018 -5.448 8.354 1.00 89.81 97 ALA A CA 1
ATOM 818 C C . ALA A 1 97 ? -0.879 -6.676 8.130 1.00 89.81 97 ALA A C 1
ATOM 820 O O . ALA A 1 97 ? -2.070 -6.640 8.463 1.00 89.81 97 ALA A O 1
ATOM 821 N N . ALA A 1 98 ? -0.351 -7.775 7.583 1.00 90.25 98 ALA A N 1
ATOM 822 C CA . ALA A 1 98 ? -1.147 -8.933 7.170 1.00 90.25 98 ALA A CA 1
ATOM 823 C C . ALA A 1 98 ? -1.969 -9.565 8.314 1.00 90.25 98 ALA A C 1
ATOM 825 O O . ALA A 1 98 ? -3.170 -9.812 8.120 1.00 90.25 98 ALA A O 1
ATOM 826 N N . PRO A 1 99 ? -1.418 -9.800 9.525 1.00 91.94 99 PRO A N 1
ATOM 827 C CA . PRO A 1 99 ? -2.203 -10.301 10.653 1.00 91.94 99 PRO A CA 1
ATOM 828 C C . PRO A 1 99 ? -3.337 -9.348 11.054 1.00 91.94 99 PRO A C 1
ATOM 830 O O . PRO A 1 99 ? -4.444 -9.797 11.367 1.00 91.94 99 PRO A O 1
ATOM 833 N N . LEU A 1 100 ? -3.085 -8.037 11.018 1.00 89.81 100 LEU A N 1
ATOM 834 C CA . LEU A 1 100 ? -4.056 -7.008 11.392 1.00 89.81 100 LEU A CA 1
ATOM 835 C C . LEU A 1 100 ? -5.177 -6.893 10.354 1.00 89.81 100 LEU A C 1
ATOM 837 O O . LEU A 1 100 ? -6.352 -6.901 10.725 1.00 89.81 100 LEU A O 1
ATOM 841 N N . ARG A 1 101 ? -4.849 -6.926 9.057 1.00 92.38 101 ARG A N 1
ATOM 842 C CA . ARG A 1 101 ? -5.832 -6.970 7.959 1.00 92.38 101 ARG A CA 1
ATOM 843 C C . ARG A 1 101 ? -6.743 -8.193 8.059 1.00 92.38 101 ARG A C 1
ATOM 845 O O . ARG A 1 101 ? -7.953 -8.076 7.866 1.00 92.38 101 ARG A O 1
ATOM 852 N N . ARG A 1 102 ? -6.2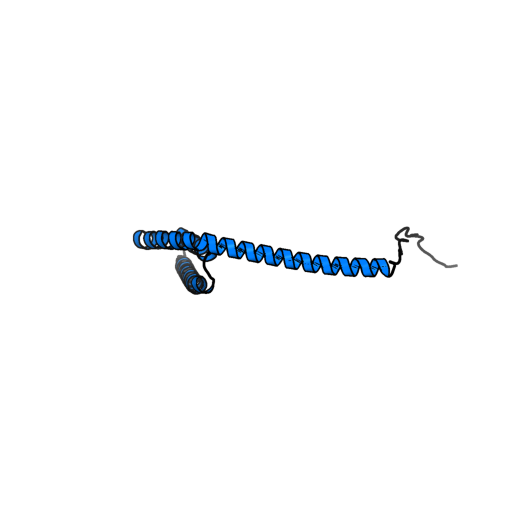01 -9.368 8.411 1.00 91.75 102 ARG A N 1
ATOM 853 C CA . ARG A 1 102 ? -7.006 -10.586 8.633 1.00 91.75 102 ARG A CA 1
ATOM 854 C C . ARG A 1 102 ? -7.974 -10.422 9.804 1.00 91.75 102 ARG A C 1
ATOM 856 O O . ARG A 1 102 ? -9.146 -10.775 9.669 1.00 91.75 102 ARG A O 1
ATOM 863 N N . LYS A 1 103 ? -7.510 -9.865 10.928 1.00 88.81 103 LYS A N 1
ATOM 864 C CA . LYS A 1 103 ? -8.362 -9.576 12.095 1.00 88.81 103 LYS A CA 1
ATOM 865 C C . LYS A 1 103 ? -9.468 -8.578 11.747 1.00 88.81 103 LYS A C 1
ATOM 867 O O . LYS A 1 103 ? -10.624 -8.821 12.088 1.00 88.81 103 LYS A O 1
ATOM 872 N N . LEU A 1 104 ? -9.135 -7.516 11.015 1.00 90.31 104 LEU A N 1
ATOM 873 C CA . LEU A 1 104 ? -10.093 -6.503 10.577 1.00 90.31 104 LEU A CA 1
ATOM 874 C C . LEU A 1 104 ? -11.163 -7.102 9.654 1.00 90.31 104 LEU A C 1
ATOM 876 O O . LEU A 1 104 ? -12.355 -6.943 9.903 1.00 90.31 104 LEU A O 1
ATOM 880 N N . LYS A 1 105 ? -10.749 -7.909 8.671 1.00 89.81 105 LYS A N 1
ATOM 881 C CA . LYS A 1 105 ? -11.665 -8.631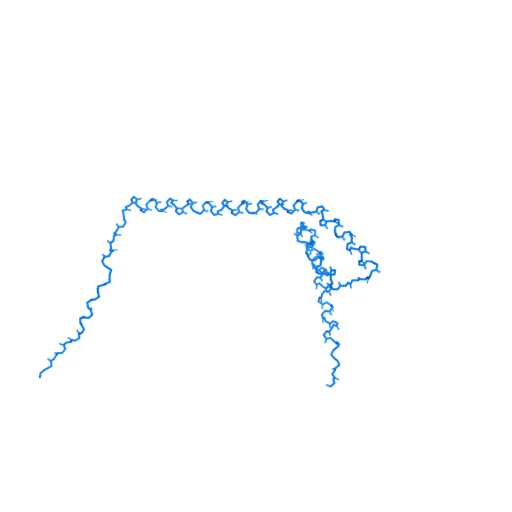 7.777 1.00 89.81 105 LYS A CA 1
ATOM 882 C C . LYS A 1 105 ? -12.589 -9.585 8.539 1.00 89.81 105 LYS A C 1
ATOM 884 O O . LYS A 1 105 ? -13.779 -9.674 8.230 1.00 89.81 105 LYS A O 1
ATOM 889 N N . ALA A 1 106 ? -12.069 -10.300 9.538 1.00 87.88 106 ALA A N 1
ATOM 890 C CA . ALA A 1 106 ? -12.875 -11.183 10.378 1.00 87.88 106 ALA A CA 1
ATOM 891 C C . ALA A 1 106 ? -13.908 -10.399 11.203 1.00 87.88 106 ALA A C 1
ATOM 893 O O . ALA A 1 106 ? -15.064 -10.817 11.289 1.00 87.88 106 ALA A O 1
ATOM 894 N N . TYR A 1 107 ? -13.517 -9.251 11.763 1.00 86.31 107 TYR A N 1
ATOM 895 C CA . TYR A 1 107 ? -14.426 -8.344 12.464 1.00 86.31 107 TYR A CA 1
ATOM 896 C C . TYR A 1 107 ? -15.551 -7.849 11.545 1.00 86.31 107 TYR A C 1
ATOM 898 O O . TYR A 1 107 ? -16.727 -7.969 11.889 1.00 86.31 107 TYR A O 1
ATOM 906 N N . GLU A 1 108 ? -15.215 -7.374 10.346 1.00 87.19 108 GLU A N 1
ATOM 907 C CA . GLU A 1 108 ? -16.199 -6.906 9.366 1.00 87.19 108 GLU A CA 1
ATOM 908 C C . GLU A 1 108 ? -17.153 -8.018 8.928 1.00 87.19 108 GLU A C 1
ATOM 910 O O . GLU A 1 108 ? -18.362 -7.806 8.873 1.00 87.19 108 GLU A O 1
ATOM 915 N N . THR A 1 109 ? -16.630 -9.224 8.691 1.00 86.00 109 THR A N 1
ATOM 916 C CA . THR A 1 109 ? -17.442 -10.396 8.334 1.00 86.00 109 THR A CA 1
ATOM 917 C C . THR A 1 109 ? -18.446 -10.718 9.441 1.00 86.00 109 THR A C 1
ATOM 919 O O . THR A 1 109 ? -19.634 -10.875 9.169 1.00 86.00 109 THR A O 1
ATOM 922 N N . ARG A 1 110 ? -18.007 -10.755 10.708 1.00 84.19 110 ARG A N 1
ATOM 923 C CA . ARG A 1 110 ? -18.902 -10.986 11.856 1.00 84.19 110 ARG A CA 1
ATOM 924 C C . ARG A 1 110 ? -19.957 -9.894 11.979 1.00 84.19 110 ARG A C 1
ATOM 926 O O . ARG A 1 110 ? -21.122 -10.206 12.201 1.00 84.19 110 ARG A O 1
ATOM 933 N N . ARG A 1 111 ? -19.570 -8.630 11.795 1.00 81.81 111 ARG A N 1
ATOM 934 C CA . ARG A 1 111 ? -20.496 -7.495 11.831 1.00 81.81 111 ARG A CA 1
ATOM 935 C C . ARG A 1 111 ? -21.557 -7.599 10.733 1.00 81.81 111 ARG A C 1
ATOM 937 O O . ARG A 1 111 ? -22.733 -7.399 11.015 1.00 81.81 111 ARG A O 1
ATOM 944 N N . LEU A 1 112 ? -21.171 -7.951 9.506 1.00 78.62 112 LEU A N 1
ATOM 945 C CA . LEU A 1 112 ? -22.112 -8.160 8.399 1.00 78.62 112 LEU A CA 1
ATOM 946 C C . LEU A 1 112 ? -23.078 -9.317 8.679 1.00 78.62 112 LEU A C 1
ATOM 948 O O . LEU A 1 112 ? -24.275 -9.172 8.449 1.00 78.62 112 LEU A O 1
ATOM 952 N N . LEU A 1 113 ? -22.588 -10.431 9.230 1.00 76.12 113 LEU A N 1
ATOM 953 C CA . LEU A 1 113 ? -23.433 -11.569 9.607 1.00 76.12 113 LEU A CA 1
ATOM 954 C C . LEU A 1 113 ? -24.425 -11.206 10.726 1.00 76.12 113 LEU A C 1
ATOM 956 O O . LEU A 1 113 ? -25.598 -11.559 10.638 1.00 76.12 113 LEU A O 1
ATOM 960 N N . GLN A 1 114 ? -23.995 -10.435 11.730 1.00 74.19 114 GLN A N 1
ATOM 961 C CA . GLN A 1 114 ? -24.870 -9.933 12.799 1.00 74.19 114 GLN A CA 1
ATOM 962 C C . GLN A 1 114 ? -25.943 -8.962 12.284 1.00 74.19 114 GLN A C 1
ATOM 964 O O . GLN A 1 114 ? -27.072 -8.978 12.770 1.00 74.19 114 GLN A O 1
ATOM 969 N N . LEU A 1 115 ? -25.614 -8.125 11.296 1.00 61.44 115 LEU A N 1
ATOM 970 C CA . LEU A 1 115 ? -26.580 -7.233 10.648 1.00 61.44 115 LEU A CA 1
ATOM 971 C C . LEU A 1 115 ? -27.545 -8.003 9.730 1.00 61.44 115 LEU A C 1
ATOM 973 O O . LEU A 1 115 ? -28.722 -7.659 9.667 1.00 61.44 115 LEU A O 1
ATOM 977 N N . GLY A 1 116 ? -27.081 -9.068 9.070 1.00 55.06 116 GLY A N 1
ATOM 978 C CA . GLY A 1 116 ? -27.898 -9.925 8.203 1.00 55.06 116 GLY A CA 1
ATOM 979 C C . GLY A 1 116 ? -28.964 -10.742 8.943 1.00 55.06 116 GLY A C 1
ATOM 980 O O . GLY A 1 116 ? -29.996 -11.057 8.358 1.00 55.06 116 GLY A O 1
ATOM 981 N N . TRP A 1 117 ? -28.753 -11.030 10.231 1.00 46.31 117 TRP A N 1
ATOM 982 C CA . TRP A 1 117 ? -29.712 -11.733 11.098 1.00 46.31 117 TRP A CA 1
ATOM 983 C C . TRP A 1 117 ? -30.757 -10.806 11.742 1.00 46.31 117 TRP A C 1
ATOM 985 O O . TRP A 1 117 ? -31.758 -11.285 12.264 1.00 46.31 117 TRP A O 1
ATOM 995 N N . LYS A 1 118 ? -30.587 -9.478 11.664 1.00 49.19 118 LYS A N 1
ATOM 996 C CA . LYS A 1 118 ? -31.605 -8.490 12.069 1.00 49.19 118 LYS A CA 1
ATOM 997 C C . LYS A 1 118 ? -32.586 -8.162 10.934 1.00 49.19 118 LYS A C 1
ATOM 999 O O . LYS A 1 118 ? -32.995 -7.015 10.781 1.00 49.19 118 LYS A O 1
ATOM 1004 N N . ARG A 1 119 ? -32.977 -9.154 10.130 1.00 48.06 119 ARG A N 1
ATOM 1005 C CA . ARG A 1 119 ? -34.208 -9.060 9.335 1.00 48.06 119 ARG A CA 1
ATOM 1006 C C . ARG A 1 119 ? -35.335 -9.656 10.180 1.00 48.06 119 ARG A C 1
ATOM 1008 O O . ARG A 1 119 ? -35.377 -10.880 10.295 1.00 48.06 119 ARG A O 1
ATOM 1015 N N . PRO A 1 120 ? -36.223 -8.853 10.797 1.00 42.78 120 PRO A N 1
ATOM 1016 C CA . PRO A 1 120 ? -37.483 -9.411 11.245 1.00 42.78 120 PRO A CA 1
ATOM 1017 C C . PRO A 1 120 ? -38.189 -9.901 9.982 1.00 42.78 120 PRO A C 1
ATOM 1019 O O . PRO A 1 120 ? -38.388 -9.142 9.035 1.00 42.78 120 PRO A O 1
ATOM 1022 N N . CYS A 1 121 ? -38.485 -11.193 9.940 1.00 42.66 121 CYS A N 1
ATOM 1023 C CA . CYS A 1 121 ? -39.507 -11.687 9.039 1.00 42.66 121 CYS A CA 1
ATOM 1024 C C . CYS A 1 121 ? -40.808 -11.041 9.537 1.00 42.66 121 CYS A C 1
ATOM 1026 O O . CYS A 1 121 ? -41.317 -11.441 10.584 1.00 42.66 121 CYS A O 1
ATOM 1028 N N . GLN A 1 122 ? -41.232 -9.960 8.883 1.00 43.34 122 GLN A N 1
ATOM 1029 C CA . GLN A 1 122 ? -42.606 -9.466 8.929 1.00 43.34 122 GLN A CA 1
ATOM 1030 C C . GLN A 1 122 ? -43.327 -9.988 7.695 1.00 43.34 122 GLN A C 1
ATOM 1032 O O . GLN A 1 122 ? -42.689 -9.986 6.615 1.00 43.34 122 GLN A O 1
#